Protein AF-A0A2P5K886-F1 (afdb_monomer_lite)

Sequence (137 aa):
MAIVDWRCTPLIAIDDPRLMVAMPPALTAATGMDALTHAVEAYVSTAATPITDACAEKSIALIGEWLPKAVANGESMEARAAMCYAQYLAGMAFNNASLGYVHAMAHQLGGFYNLPHGVCNAILLPHVCEFNLIAAP

Structure (mmCIF, N/CA/C/O backbone):
data_AF-A0A2P5K886-F1
#
_entry.id   AF-A0A2P5K886-F1
#
loop_
_atom_site.group_PDB
_atom_site.id
_atom_site.type_symbol
_atom_site.label_atom_id
_atom_site.label_alt_id
_atom_site.label_comp_id
_atom_site.label_asym_id
_atom_site.label_entity_id
_atom_site.label_seq_id
_atom_site.pdbx_PDB_ins_code
_atom_site.Cartn_x
_atom_site.Cartn_y
_atom_site.Cartn_z
_atom_site.occupancy
_atom_site.B_iso_or_equiv
_atom_site.auth_seq_id
_atom_site.auth_comp_id
_atom_site.auth_asym_id
_atom_site.auth_atom_id
_atom_site.pdbx_PDB_model_num
ATOM 1 N N . MET A 1 1 ? 4.106 -17.178 -8.944 1.00 56.19 1 MET A N 1
ATOM 2 C CA . MET A 1 1 ? 3.970 -16.736 -10.350 1.00 56.19 1 MET A CA 1
ATOM 3 C C . MET A 1 1 ? 2.886 -15.675 -10.388 1.00 56.19 1 MET A C 1
ATOM 5 O O . MET A 1 1 ? 1.828 -15.936 -9.831 1.00 56.19 1 MET A O 1
ATOM 9 N N . ALA A 1 2 ? 3.156 -14.497 -10.953 1.00 83.19 2 ALA A N 1
ATOM 10 C CA . ALA A 1 2 ? 2.155 -13.439 -11.107 1.00 83.19 2 ALA A CA 1
ATOM 11 C C . ALA A 1 2 ? 1.437 -13.584 -12.458 1.00 83.19 2 ALA A C 1
ATOM 13 O O . ALA A 1 2 ? 2.069 -13.947 -13.449 1.00 83.19 2 ALA A O 1
ATOM 14 N N . ILE A 1 3 ? 0.132 -13.311 -12.489 1.00 95.31 3 ILE A N 1
ATOM 15 C CA . ILE A 1 3 ? -0.652 -13.181 -13.724 1.00 95.31 3 ILE A CA 1
ATOM 16 C C . ILE A 1 3 ? -0.835 -11.684 -13.964 1.00 95.31 3 ILE A C 1
ATOM 18 O O . ILE A 1 3 ? -1.369 -10.997 -13.097 1.00 95.31 3 ILE A O 1
ATOM 22 N N . VAL A 1 4 ? -0.377 -11.183 -15.113 1.00 96.38 4 VAL A N 1
ATOM 23 C CA . VAL A 1 4 ? -0.425 -9.755 -15.461 1.00 96.38 4 VAL A CA 1
ATOM 24 C C . VAL A 1 4 ? -1.111 -9.606 -16.814 1.00 96.38 4 VAL A C 1
ATOM 26 O O . VAL A 1 4 ? -0.549 -9.970 -17.845 1.00 96.38 4 VAL A O 1
ATOM 29 N N . ASP A 1 5 ? -2.346 -9.110 -16.796 1.00 97.25 5 ASP A N 1
ATOM 30 C CA . ASP A 1 5 ? -3.174 -8.912 -17.983 1.00 97.25 5 ASP A CA 1
ATOM 31 C C . ASP A 1 5 ? -4.189 -7.791 -17.734 1.00 97.25 5 ASP A C 1
ATOM 33 O O . ASP A 1 5 ? -4.813 -7.747 -16.673 1.00 97.25 5 ASP A O 1
ATOM 37 N N . TRP A 1 6 ? -4.406 -6.915 -18.716 1.00 95.81 6 TRP A N 1
ATOM 38 C CA . TRP A 1 6 ? -5.400 -5.838 -18.621 1.00 95.81 6 TRP A CA 1
ATOM 39 C C . TRP A 1 6 ? -6.827 -6.371 -18.406 1.00 95.81 6 TRP A C 1
ATOM 41 O O . TRP A 1 6 ? -7.677 -5.679 -17.854 1.00 95.81 6 TRP A O 1
ATOM 51 N N . ARG A 1 7 ? -7.091 -7.625 -18.795 1.00 97.19 7 ARG A N 1
ATOM 52 C CA . ARG A 1 7 ? -8.370 -8.316 -18.576 1.00 97.19 7 ARG A CA 1
ATOM 53 C C . ARG A 1 7 ? -8.617 -8.677 -17.111 1.00 97.19 7 ARG A C 1
ATOM 55 O O . ARG A 1 7 ? -9.751 -8.983 -16.759 1.00 97.19 7 ARG A O 1
ATOM 62 N N . CYS A 1 8 ? -7.584 -8.664 -16.268 1.00 97.06 8 CYS A N 1
ATOM 63 C CA . CYS A 1 8 ? -7.721 -8.871 -14.826 1.00 97.06 8 CYS A CA 1
ATOM 64 C C . CYS A 1 8 ? -8.112 -7.587 -14.080 1.00 97.06 8 CYS A C 1
ATOM 66 O O . CYS A 1 8 ? -8.494 -7.667 -12.914 1.00 97.06 8 CYS A O 1
ATOM 68 N N . THR A 1 9 ? -8.039 -6.416 -14.724 1.00 97.69 9 THR A N 1
ATOM 69 C CA . THR A 1 9 ? -8.462 -5.150 -14.120 1.00 97.69 9 THR A CA 1
ATOM 70 C C . THR A 1 9 ? -9.986 -5.129 -13.945 1.00 97.69 9 THR A C 1
ATOM 72 O O . THR A 1 9 ? -10.712 -5.305 -14.928 1.00 97.69 9 THR A O 1
ATOM 75 N N . PRO A 1 10 ? -10.507 -4.900 -12.724 1.00 97.44 10 PRO A N 1
ATOM 76 C CA . PRO A 1 10 ? -11.943 -4.761 -12.507 1.00 97.44 10 PRO A CA 1
ATOM 77 C C . PRO A 1 10 ? -12.530 -3.598 -13.316 1.00 97.44 10 PRO A C 1
ATOM 79 O O . PRO A 1 10 ? -11.929 -2.530 -13.400 1.00 97.44 10 PRO A O 1
ATOM 82 N N . LEU A 1 11 ? -13.739 -3.774 -13.860 1.00 98.12 11 LEU A N 1
ATOM 83 C CA . LEU A 1 11 ? -14.448 -2.698 -14.570 1.00 98.12 11 LEU A CA 1
ATOM 84 C C . LEU A 1 11 ? -14.845 -1.543 -13.640 1.00 98.12 11 LEU A C 1
ATOM 86 O O . LEU A 1 11 ? -14.954 -0.402 -14.079 1.00 98.12 11 LEU A O 1
ATOM 90 N N . ILE A 1 12 ? -15.115 -1.857 -12.371 1.00 98.12 12 ILE A N 1
ATOM 91 C CA . ILE A 1 12 ? -15.553 -0.911 -11.346 1.00 98.12 12 ILE A CA 1
ATOM 92 C C . ILE A 1 12 ? -14.876 -1.300 -10.030 1.00 98.12 12 ILE A C 1
ATOM 94 O O . ILE A 1 12 ? -14.933 -2.464 -9.631 1.00 98.12 12 ILE A O 1
ATOM 98 N N . ALA A 1 13 ? -14.284 -0.319 -9.349 1.00 97.19 13 ALA A N 1
ATOM 99 C CA . ALA A 1 13 ? -13.832 -0.424 -7.965 1.00 97.19 13 ALA A CA 1
ATOM 100 C C . ALA A 1 13 ? -14.709 0.481 -7.085 1.00 97.19 13 ALA A C 1
ATOM 102 O O . ALA A 1 13 ? -14.932 1.643 -7.422 1.00 97.19 13 ALA A O 1
ATOM 103 N N . ILE A 1 14 ? -15.238 -0.061 -5.985 1.00 98.25 14 ILE A N 1
ATOM 104 C CA . ILE A 1 14 ? -16.039 0.682 -5.004 1.00 98.25 14 ILE A CA 1
ATOM 105 C C . ILE A 1 14 ? -15.311 0.607 -3.672 1.00 98.25 14 ILE A C 1
ATOM 107 O O . ILE A 1 14 ? -15.252 -0.454 -3.053 1.00 98.25 14 ILE A O 1
ATOM 111 N N . ASP A 1 15 ? -14.789 1.746 -3.241 1.00 97.75 15 ASP A N 1
ATOM 112 C CA . ASP A 1 15 ? -14.032 1.890 -2.005 1.00 97.75 15 ASP A CA 1
ATOM 113 C C . ASP A 1 15 ? -14.883 2.662 -0.984 1.00 97.75 15 ASP A C 1
ATOM 115 O O . ASP A 1 15 ? -14.936 3.892 -0.975 1.00 97.75 15 ASP A O 1
ATOM 119 N N . ASP A 1 16 ? -15.651 1.923 -0.177 1.00 98.44 16 ASP A N 1
ATOM 120 C CA . ASP A 1 16 ? -16.541 2.486 0.843 1.00 98.44 16 ASP A CA 1
ATOM 121 C C . ASP A 1 16 ? -15.939 2.295 2.247 1.00 98.44 16 ASP A C 1
ATOM 123 O O . ASP A 1 16 ? -15.926 1.168 2.760 1.00 98.44 16 ASP A O 1
ATOM 127 N N . PRO A 1 17 ? -15.494 3.369 2.928 1.00 98.12 17 PRO A N 1
ATOM 128 C CA . PRO A 1 17 ? -14.862 3.258 4.241 1.00 98.12 17 PRO A CA 1
ATOM 129 C C . PRO A 1 17 ? -15.794 2.687 5.318 1.00 98.12 17 PRO A C 1
ATOM 131 O O . PRO A 1 17 ? -15.312 2.175 6.329 1.00 98.12 17 PRO A O 1
ATOM 134 N N . ARG A 1 18 ? -17.121 2.708 5.116 1.00 98.12 18 ARG A N 1
ATOM 135 C CA . ARG A 1 18 ? -18.084 2.094 6.049 1.00 98.12 18 ARG A CA 1
ATOM 136 C C . ARG A 1 18 ? -17.913 0.580 6.128 1.00 98.12 18 ARG A C 1
ATOM 138 O O . ARG A 1 18 ? -18.164 -0.006 7.177 1.00 98.12 18 ARG A O 1
ATOM 145 N N . LEU A 1 19 ? -17.439 -0.046 5.051 1.00 98.25 19 LEU A N 1
ATOM 146 C CA . LEU A 1 19 ? -17.156 -1.481 5.008 1.00 98.25 19 LEU A CA 1
ATOM 147 C C . LEU A 1 19 ? -15.854 -1.848 5.741 1.00 98.25 19 LEU A C 1
ATOM 149 O O . LEU A 1 19 ? -15.611 -3.022 6.004 1.00 98.25 19 LEU A O 1
ATOM 153 N N . MET A 1 20 ? -15.037 -0.858 6.114 1.00 98.06 20 MET A N 1
ATOM 154 C CA . MET A 1 20 ? -13.748 -1.057 6.785 1.00 98.06 20 MET A CA 1
ATOM 155 C C . MET A 1 20 ? -13.831 -0.905 8.310 1.00 98.06 20 MET A C 1
ATOM 157 O O . MET A 1 20 ? -12.900 -1.291 9.014 1.00 98.06 20 MET A O 1
ATOM 161 N N . VAL A 1 21 ? -14.931 -0.363 8.848 1.00 97.44 21 VAL A N 1
ATOM 162 C CA . VAL A 1 21 ? -15.074 -0.035 10.283 1.00 97.44 21 VAL A CA 1
ATOM 163 C C . VAL A 1 21 ? -14.856 -1.258 11.179 1.00 97.44 21 VAL A C 1
ATOM 165 O O . VAL A 1 21 ? -14.192 -1.153 12.208 1.00 97.44 21 VAL A O 1
ATOM 168 N N . ALA A 1 22 ? -15.333 -2.429 10.747 1.00 96.31 22 ALA A N 1
ATOM 169 C CA . ALA A 1 22 ? -15.225 -3.683 11.492 1.00 96.31 22 ALA A CA 1
ATOM 170 C C . ALA A 1 22 ? -13.820 -4.318 11.473 1.00 96.31 22 ALA A C 1
ATOM 172 O O . ALA A 1 22 ? -13.605 -5.341 12.124 1.00 96.31 22 ALA A O 1
ATOM 173 N N . MET A 1 23 ? -12.857 -3.755 10.732 1.00 98.12 23 MET A N 1
ATOM 174 C CA . MET A 1 23 ? -11.494 -4.283 10.720 1.00 98.12 23 MET A CA 1
ATOM 175 C C . MET A 1 23 ? -10.858 -4.147 12.109 1.00 98.12 23 MET A C 1
ATOM 177 O O . MET A 1 23 ? -10.753 -3.022 12.615 1.00 98.12 23 MET A O 1
ATOM 181 N N . PRO A 1 24 ? -10.348 -5.242 12.704 1.00 98.50 24 PRO A N 1
ATOM 182 C CA . PRO A 1 24 ? -9.671 -5.165 13.988 1.00 98.50 24 PRO A CA 1
ATOM 183 C C . PRO A 1 24 ? -8.381 -4.331 13.880 1.00 98.50 24 PRO A C 1
ATOM 185 O O . PRO A 1 24 ? -7.800 -4.227 12.790 1.00 98.50 24 PRO A O 1
ATOM 188 N N . PRO A 1 25 ? -7.881 -3.770 14.997 1.00 98.62 25 PRO A N 1
ATOM 189 C CA . PRO A 1 25 ? -6.685 -2.924 14.996 1.00 98.62 25 PRO A CA 1
ATOM 190 C C . PRO A 1 25 ? -5.461 -3.588 14.355 1.00 98.62 25 PRO A C 1
ATOM 192 O O . PRO A 1 25 ? -4.783 -2.970 13.539 1.00 98.62 25 PRO A O 1
ATOM 195 N N . ALA A 1 26 ? -5.218 -4.871 14.650 1.00 98.56 26 ALA A N 1
ATOM 196 C CA . ALA A 1 26 ? -4.087 -5.614 14.091 1.00 98.56 26 ALA A CA 1
ATOM 197 C C . ALA A 1 26 ? -4.171 -5.761 12.561 1.00 98.56 26 ALA A C 1
ATOM 199 O O . ALA A 1 26 ? -3.167 -5.589 11.874 1.00 98.56 26 ALA A O 1
ATOM 200 N N . LEU A 1 27 ? -5.368 -6.025 12.020 1.00 98.75 27 LEU A N 1
ATOM 201 C CA . LEU A 1 27 ? -5.569 -6.096 10.572 1.00 98.75 27 LEU A CA 1
ATOM 202 C C . LEU A 1 27 ? -5.420 -4.712 9.934 1.00 98.75 27 LEU A C 1
ATOM 204 O O . LEU A 1 27 ? -4.765 -4.594 8.910 1.00 98.75 27 LEU A O 1
ATOM 208 N N . THR A 1 28 ? -5.960 -3.672 10.577 1.00 98.81 28 THR A N 1
ATOM 209 C CA . THR A 1 28 ? -5.832 -2.278 10.124 1.00 98.81 28 THR A CA 1
ATOM 210 C C . THR A 1 28 ? -4.370 -1.853 10.028 1.00 98.81 28 THR A C 1
ATOM 212 O O . THR A 1 28 ? -3.972 -1.274 9.022 1.00 98.81 28 THR A O 1
ATOM 215 N N . ALA A 1 29 ? -3.559 -2.191 11.034 1.00 98.88 29 ALA A N 1
ATOM 216 C CA . ALA A 1 29 ? -2.126 -1.931 11.020 1.00 98.88 29 ALA A CA 1
ATOM 217 C C . ALA A 1 29 ? -1.426 -2.702 9.891 1.00 98.88 29 ALA A C 1
ATOM 219 O O . ALA A 1 29 ? -0.687 -2.104 9.117 1.00 98.88 29 ALA A O 1
ATOM 220 N N . ALA A 1 30 ? -1.695 -4.006 9.760 1.00 98.88 30 ALA A N 1
ATOM 221 C CA . ALA A 1 30 ? -1.063 -4.845 8.745 1.00 98.88 30 ALA A CA 1
ATOM 222 C C . ALA A 1 30 ? -1.367 -4.370 7.315 1.00 98.88 30 ALA A C 1
ATOM 224 O O . ALA A 1 30 ? -0.447 -4.207 6.522 1.00 98.88 30 ALA A O 1
ATOM 225 N N . THR A 1 31 ? -2.634 -4.105 6.985 1.00 98.88 31 THR A N 1
ATOM 226 C CA . THR A 1 31 ? -3.023 -3.654 5.638 1.00 98.88 31 THR A CA 1
ATOM 227 C C . THR A 1 31 ? -2.628 -2.203 5.371 1.00 98.88 31 THR A C 1
ATOM 229 O O . THR A 1 31 ? -2.334 -1.841 4.239 1.00 98.88 31 THR A O 1
ATOM 232 N N . GLY A 1 32 ? -2.603 -1.351 6.400 1.00 98.88 32 GLY A N 1
ATOM 233 C CA . GLY A 1 32 ? -2.117 0.021 6.261 1.00 98.88 32 GLY A CA 1
ATOM 234 C C . GLY A 1 32 ? -0.614 0.088 5.995 1.00 98.88 32 GLY A C 1
ATOM 235 O O . GLY A 1 32 ? -0.177 0.880 5.165 1.00 98.88 32 GLY A O 1
ATOM 236 N N . MET A 1 33 ? 0.168 -0.769 6.657 1.00 98.88 33 MET A N 1
ATOM 237 C CA . MET A 1 33 ? 1.601 -0.897 6.386 1.00 98.88 33 MET A CA 1
ATOM 238 C C . MET A 1 33 ? 1.876 -1.509 5.014 1.00 98.88 33 MET A C 1
ATOM 240 O O . MET A 1 33 ? 2.807 -1.075 4.351 1.00 98.88 33 MET A O 1
ATOM 244 N N . ASP A 1 34 ? 1.044 -2.444 4.560 1.00 98.94 34 ASP A N 1
ATOM 245 C CA . ASP A 1 34 ? 1.100 -2.972 3.195 1.00 98.94 34 ASP A CA 1
ATOM 246 C C . ASP A 1 34 ? 0.915 -1.864 2.146 1.00 98.94 34 ASP A C 1
ATOM 248 O O . ASP A 1 34 ? 1.739 -1.677 1.253 1.00 98.94 34 ASP A O 1
ATOM 252 N N . ALA A 1 35 ? -0.112 -1.026 2.326 1.00 98.94 35 ALA A N 1
ATOM 253 C CA . ALA A 1 35 ? -0.335 0.148 1.488 1.00 98.94 35 ALA A CA 1
ATOM 254 C C . ALA A 1 35 ? 0.828 1.157 1.547 1.00 98.94 35 ALA A C 1
ATOM 256 O O . ALA A 1 35 ? 1.147 1.785 0.536 1.00 98.94 35 ALA A O 1
ATOM 257 N N . LEU A 1 36 ? 1.489 1.300 2.702 1.00 98.94 36 LEU A N 1
ATOM 258 C CA . LEU A 1 36 ? 2.685 2.134 2.816 1.00 98.94 36 LEU A CA 1
ATOM 259 C C . LEU A 1 36 ? 3.839 1.541 2.010 1.00 98.94 36 LEU A C 1
ATOM 261 O O . LEU A 1 36 ? 4.493 2.265 1.266 1.00 98.94 36 LEU A O 1
ATOM 265 N N . THR A 1 37 ? 4.066 0.232 2.129 1.00 98.88 37 THR A N 1
ATOM 266 C CA . THR A 1 37 ? 5.075 -0.487 1.350 1.00 98.88 37 THR A CA 1
ATOM 267 C C . THR A 1 37 ? 4.817 -0.333 -0.144 1.00 98.88 37 THR A C 1
ATOM 269 O O . THR A 1 37 ? 5.753 -0.012 -0.868 1.00 98.88 37 THR A O 1
ATOM 272 N N . HIS A 1 38 ? 3.569 -0.482 -0.606 1.00 98.88 38 HIS A N 1
ATOM 273 C CA . HIS A 1 38 ? 3.208 -0.233 -2.003 1.00 98.88 38 HIS A CA 1
ATOM 274 C C . HIS A 1 38 ? 3.655 1.156 -2.468 1.00 98.88 38 HIS A C 1
ATOM 276 O O . HIS A 1 38 ? 4.294 1.282 -3.509 1.00 98.88 38 HIS A O 1
ATOM 282 N N . ALA A 1 39 ? 3.332 2.198 -1.697 1.00 98.88 39 ALA A N 1
ATOM 283 C CA . ALA A 1 39 ? 3.662 3.568 -2.063 1.00 98.88 39 ALA A CA 1
ATOM 284 C C . ALA A 1 39 ? 5.179 3.819 -2.054 1.00 98.88 39 ALA A C 1
ATOM 286 O O . ALA A 1 39 ? 5.706 4.395 -3.000 1.00 98.88 39 ALA A O 1
ATOM 287 N N . VAL A 1 40 ? 5.889 3.343 -1.027 1.00 98.81 40 VAL A N 1
ATOM 288 C CA . VAL A 1 40 ? 7.349 3.491 -0.923 1.00 98.81 40 VAL A CA 1
ATOM 289 C C . VAL A 1 40 ? 8.057 2.770 -2.066 1.00 98.81 40 VAL A C 1
ATOM 291 O O . VAL A 1 40 ? 8.898 3.369 -2.727 1.00 98.81 40 VAL A O 1
ATOM 294 N N . GLU A 1 41 ? 7.712 1.511 -2.335 1.00 98.75 41 GLU A N 1
ATOM 295 C CA . GLU A 1 41 ? 8.360 0.745 -3.402 1.00 98.75 41 GLU A CA 1
ATOM 296 C C . GLU A 1 41 ? 8.033 1.278 -4.795 1.00 98.75 41 GLU A C 1
ATOM 298 O O . GLU A 1 41 ? 8.912 1.288 -5.652 1.00 98.75 41 GLU A O 1
ATOM 303 N N . ALA A 1 42 ? 6.808 1.764 -5.013 1.00 98.75 42 ALA A N 1
ATOM 304 C CA . ALA A 1 42 ? 6.447 2.428 -6.259 1.00 98.75 42 ALA A CA 1
ATOM 305 C C . ALA A 1 42 ? 7.268 3.709 -6.479 1.00 98.75 42 ALA A C 1
ATOM 307 O O . ALA A 1 42 ? 7.721 3.945 -7.596 1.00 98.75 42 ALA A O 1
ATOM 308 N N . TYR A 1 43 ? 7.489 4.499 -5.423 1.00 98.56 43 TYR A N 1
ATOM 309 C CA . TYR A 1 43 ? 8.249 5.752 -5.485 1.00 98.56 43 TYR A CA 1
ATOM 310 C C . TYR A 1 43 ? 9.736 5.536 -5.802 1.00 98.56 43 TYR A C 1
ATOM 312 O O . TYR A 1 43 ? 10.330 6.304 -6.550 1.00 98.56 43 TYR A O 1
ATOM 320 N N . VAL A 1 44 ? 10.347 4.470 -5.272 1.00 98.00 44 VAL A N 1
ATOM 321 C CA . VAL A 1 44 ? 11.764 4.143 -5.544 1.00 98.00 44 VAL A CA 1
ATOM 322 C C . VAL A 1 44 ? 11.953 3.164 -6.708 1.00 98.00 44 VAL A C 1
ATOM 324 O O . VAL A 1 44 ? 13.053 2.654 -6.927 1.00 98.00 44 VAL A O 1
ATOM 327 N N . SER A 1 45 ? 10.889 2.864 -7.454 1.00 98.12 45 SER A N 1
ATOM 328 C CA . SER A 1 45 ? 10.950 1.937 -8.580 1.00 98.12 45 SER A CA 1
ATOM 329 C C . SER A 1 45 ? 11.723 2.524 -9.762 1.00 98.12 45 SER A C 1
ATOM 331 O O . SER A 1 45 ? 11.604 3.699 -10.099 1.00 98.12 45 SER A O 1
ATOM 333 N N . THR A 1 46 ? 12.437 1.672 -10.500 1.00 97.56 46 THR A N 1
ATOM 334 C CA . THR A 1 46 ? 13.059 2.054 -11.780 1.00 97.56 46 THR A CA 1
ATOM 335 C C . THR A 1 46 ? 12.042 2.301 -12.900 1.00 97.56 46 THR A C 1
ATOM 337 O O . THR A 1 46 ? 12.415 2.798 -13.962 1.00 97.56 46 THR A O 1
ATOM 340 N N . ALA A 1 47 ? 10.768 1.963 -12.675 1.00 98.19 47 ALA A N 1
ATOM 341 C CA . ALA A 1 47 ? 9.643 2.241 -13.567 1.00 98.19 47 ALA A CA 1
ATOM 342 C C . ALA A 1 47 ? 8.742 3.386 -13.063 1.00 98.19 47 ALA A C 1
ATOM 344 O O . ALA A 1 47 ? 7.635 3.565 -13.574 1.00 98.19 47 ALA A O 1
ATOM 345 N N . ALA A 1 48 ? 9.193 4.148 -12.062 1.00 98.44 48 ALA A N 1
ATOM 346 C CA . ALA A 1 48 ? 8.484 5.314 -11.558 1.00 98.44 48 ALA A CA 1
ATOM 347 C C . ALA A 1 48 ? 8.283 6.390 -12.643 1.00 98.44 48 ALA A C 1
ATOM 349 O O . ALA A 1 48 ? 9.074 6.557 -13.575 1.00 98.44 48 ALA A O 1
ATOM 350 N N . THR A 1 49 ? 7.187 7.129 -12.516 1.00 98.69 49 THR A N 1
ATOM 351 C CA . THR A 1 49 ? 6.794 8.245 -13.378 1.00 98.69 49 THR A CA 1
ATOM 352 C C . THR A 1 49 ? 6.250 9.384 -12.514 1.00 98.69 49 THR A C 1
ATOM 354 O O . THR A 1 49 ? 5.722 9.119 -11.435 1.00 98.69 49 THR A O 1
ATOM 357 N N . PRO A 1 50 ? 6.200 10.634 -13.010 1.00 98.75 50 PRO A N 1
ATOM 358 C CA . PRO A 1 50 ? 5.641 11.744 -12.232 1.00 98.75 50 PRO A CA 1
ATOM 359 C C . PRO A 1 50 ? 4.197 11.524 -11.741 1.00 98.75 50 PRO A C 1
ATOM 361 O O . PRO A 1 50 ? 3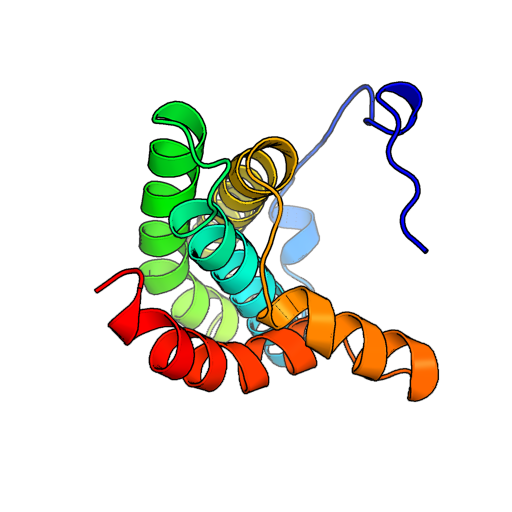.794 12.084 -10.726 1.00 98.75 50 PRO A O 1
ATOM 364 N N . ILE A 1 51 ? 3.399 10.714 -12.451 1.00 98.75 51 ILE A N 1
ATOM 365 C CA . ILE A 1 51 ? 2.024 10.385 -12.041 1.00 98.75 51 ILE A CA 1
ATOM 366 C C . ILE A 1 51 ? 2.032 9.397 -10.871 1.00 98.75 51 ILE A C 1
ATOM 368 O O . ILE A 1 51 ? 1.292 9.583 -9.903 1.00 98.75 51 ILE A O 1
ATOM 372 N N . THR A 1 52 ? 2.848 8.344 -10.957 1.00 98.81 52 THR A N 1
ATOM 373 C CA . THR A 1 52 ? 2.957 7.353 -9.879 1.00 98.81 52 THR A CA 1
ATOM 374 C C . THR A 1 52 ? 3.595 7.965 -8.642 1.00 98.81 52 THR A C 1
ATOM 376 O O . THR A 1 52 ? 3.132 7.667 -7.547 1.00 98.81 52 THR A O 1
ATOM 379 N N . ASP A 1 53 ? 4.553 8.879 -8.810 1.00 98.75 53 ASP A N 1
ATOM 380 C CA . ASP A 1 53 ? 5.210 9.591 -7.710 1.00 98.75 53 ASP A CA 1
ATOM 381 C C . ASP A 1 53 ? 4.214 10.475 -6.966 1.00 98.75 53 ASP A C 1
ATOM 383 O O . ASP A 1 53 ? 4.077 10.357 -5.754 1.00 98.75 53 ASP A O 1
ATOM 387 N N . ALA A 1 54 ? 3.410 11.264 -7.687 1.00 98.81 54 ALA A N 1
ATOM 388 C CA . ALA A 1 54 ? 2.362 12.076 -7.071 1.00 98.81 54 ALA A CA 1
ATOM 389 C C . ALA A 1 54 ? 1.348 11.227 -6.278 1.00 98.81 54 ALA A C 1
ATOM 391 O O . ALA A 1 54 ? 0.904 11.622 -5.195 1.0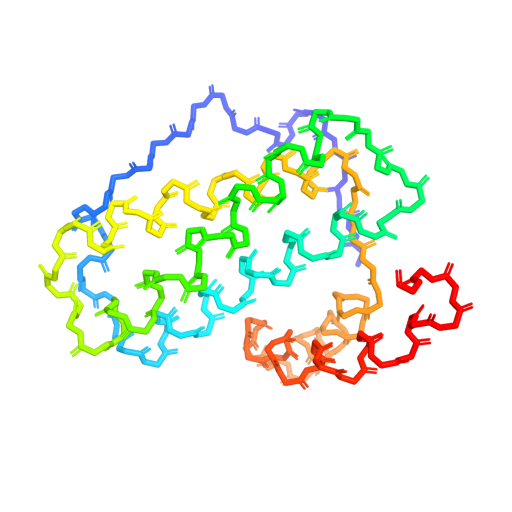0 98.81 54 ALA A O 1
ATOM 392 N N . CYS A 1 55 ? 0.985 10.046 -6.795 1.00 98.88 55 CYS A N 1
ATOM 393 C CA . CYS A 1 55 ? 0.113 9.112 -6.082 1.00 98.88 55 CYS A CA 1
ATOM 394 C C . CYS A 1 55 ? 0.807 8.525 -4.842 1.00 98.88 55 CYS A C 1
ATOM 396 O O . CYS A 1 55 ? 0.209 8.482 -3.764 1.00 98.88 55 CYS A O 1
ATOM 398 N N . ALA A 1 56 ? 2.063 8.100 -4.984 1.00 98.88 56 ALA A N 1
ATOM 399 C CA . ALA A 1 56 ? 2.858 7.505 -3.921 1.00 98.88 56 ALA A CA 1
ATOM 400 C C . ALA A 1 56 ? 3.125 8.498 -2.783 1.00 98.88 56 ALA A C 1
ATOM 402 O O . ALA A 1 56 ? 2.801 8.201 -1.637 1.00 98.88 56 ALA A O 1
ATOM 403 N N . GLU A 1 57 ? 3.614 9.701 -3.081 1.00 98.81 57 GLU A N 1
ATOM 404 C CA . GLU A 1 57 ? 3.865 10.758 -2.096 1.00 98.81 57 GLU A CA 1
ATOM 405 C C . GLU A 1 57 ? 2.597 11.109 -1.316 1.00 98.81 57 GLU A C 1
ATOM 407 O O . GLU A 1 57 ? 2.606 11.177 -0.081 1.00 98.81 57 GLU A O 1
ATOM 412 N N . LYS A 1 58 ? 1.471 11.288 -2.024 1.00 98.88 58 LYS A N 1
ATOM 413 C CA . LYS A 1 58 ? 0.202 11.599 -1.366 1.00 98.88 58 LYS A CA 1
ATOM 414 C C . LYS A 1 58 ? -0.276 10.442 -0.492 1.00 98.88 58 LYS A C 1
ATOM 416 O O . LYS A 1 58 ? -0.795 10.694 0.598 1.00 98.88 58 LYS A O 1
ATOM 421 N N . SER A 1 59 ? -0.092 9.203 -0.942 1.00 98.94 59 SER A N 1
ATOM 422 C CA . SER A 1 59 ? -0.385 8.012 -0.148 1.00 98.94 59 SER A CA 1
ATOM 423 C C . SER A 1 59 ? 0.473 7.954 1.119 1.00 98.94 59 SER A C 1
ATOM 425 O O . SER A 1 59 ? -0.081 7.862 2.212 1.00 98.94 59 SER A O 1
ATOM 427 N N . ILE A 1 60 ? 1.797 8.113 1.007 1.00 98.94 60 ILE A N 1
ATOM 428 C CA . ILE A 1 60 ? 2.736 8.114 2.142 1.00 98.94 60 ILE A CA 1
ATOM 429 C C . ILE A 1 60 ? 2.322 9.161 3.181 1.00 98.94 60 ILE A C 1
ATOM 431 O O . ILE A 1 60 ? 2.232 8.848 4.369 1.00 98.94 60 ILE A O 1
ATOM 435 N N . ALA A 1 61 ? 2.007 10.382 2.737 1.00 98.88 61 ALA A N 1
ATOM 436 C CA . ALA A 1 61 ? 1.566 11.456 3.622 1.00 98.88 61 ALA A CA 1
ATOM 437 C C . ALA A 1 61 ? 0.267 11.105 4.368 1.00 98.88 61 ALA A C 1
ATOM 439 O O . ALA A 1 61 ? 0.181 11.280 5.584 1.00 98.88 61 ALA A O 1
ATOM 440 N N . LEU A 1 62 ? -0.741 10.583 3.658 1.00 98.94 62 LEU A N 1
ATOM 441 C CA . LEU A 1 62 ? -2.008 10.186 4.273 1.00 98.94 62 LEU A CA 1
ATOM 442 C C . LEU A 1 62 ? -1.829 9.006 5.235 1.00 98.94 62 LEU A C 1
ATOM 444 O O . LEU A 1 62 ? -2.373 9.037 6.334 1.00 98.94 62 LEU A O 1
ATOM 448 N N . ILE A 1 63 ? -1.060 7.982 4.864 1.00 98.94 63 ILE A N 1
ATOM 449 C CA . ILE A 1 63 ? -0.845 6.810 5.720 1.00 98.94 63 ILE A CA 1
ATOM 450 C C . ILE A 1 63 ? -0.095 7.207 6.991 1.00 98.94 63 ILE A C 1
ATOM 452 O O . ILE A 1 63 ? -0.523 6.836 8.084 1.00 98.94 63 ILE A O 1
ATOM 456 N N . GLY A 1 64 ? 0.972 8.002 6.866 1.00 98.75 64 GLY A N 1
ATOM 457 C CA . GLY A 1 64 ? 1.747 8.480 8.012 1.00 98.75 64 GLY A CA 1
ATOM 458 C C . GLY A 1 64 ? 0.904 9.272 9.014 1.00 98.75 64 GLY A C 1
ATOM 459 O O . GLY A 1 64 ? 1.107 9.156 10.222 1.00 98.75 64 GLY A O 1
ATOM 460 N N . GLU A 1 65 ? -0.084 10.028 8.534 1.00 98.81 65 GLU A N 1
ATOM 461 C CA . GLU A 1 65 ? -0.993 10.779 9.396 1.00 98.81 65 GLU A CA 1
ATOM 462 C C . GLU A 1 65 ? -2.138 9.922 9.971 1.00 98.81 65 GLU A C 1
ATOM 464 O O . GLU A 1 65 ? -2.475 10.033 11.156 1.00 98.81 65 GLU A O 1
ATOM 469 N N . TRP A 1 66 ? -2.789 9.111 9.137 1.00 98.88 66 TRP A N 1
ATOM 470 C CA . TRP A 1 66 ? -4.106 8.548 9.444 1.00 98.88 66 TRP A CA 1
ATOM 471 C C . TRP A 1 66 ? -4.076 7.099 9.908 1.00 98.88 66 TRP A C 1
ATOM 473 O O . TRP A 1 66 ? -4.985 6.696 10.638 1.00 98.88 66 TRP A O 1
ATOM 483 N N . LEU A 1 67 ? -3.037 6.325 9.582 1.00 98.88 67 LEU A N 1
ATOM 484 C CA . LEU A 1 67 ? -2.956 4.929 10.007 1.00 98.88 67 LEU A CA 1
ATOM 485 C C . LEU A 1 67 ? -2.921 4.779 11.536 1.00 98.88 67 LEU A C 1
ATOM 487 O O . LEU A 1 67 ? -3.741 4.017 12.054 1.00 98.88 67 LEU A O 1
ATOM 491 N N . PRO A 1 68 ? -2.085 5.517 12.299 1.00 98.81 68 PRO A N 1
ATOM 492 C CA . PRO A 1 68 ? -2.091 5.402 13.758 1.00 98.81 68 PRO A CA 1
ATOM 493 C C . PRO A 1 68 ? -3.460 5.740 14.364 1.00 98.81 68 PRO A C 1
ATOM 495 O O . PRO A 1 68 ? -3.913 5.067 15.289 1.00 98.81 68 PRO A O 1
ATOM 498 N N . LYS A 1 69 ? -4.156 6.738 13.798 1.00 98.75 69 LYS A N 1
ATOM 499 C CA . LYS A 1 69 ? -5.503 7.147 14.226 1.00 98.75 69 LYS A CA 1
ATOM 500 C C . LYS A 1 69 ? -6.539 6.051 13.937 1.00 98.75 69 LYS A C 1
ATOM 502 O O . LYS A 1 69 ? -7.347 5.746 14.808 1.00 98.75 69 LYS A O 1
ATOM 507 N N . ALA A 1 70 ? -6.490 5.433 12.754 1.00 98.75 70 ALA A N 1
ATOM 508 C CA . ALA A 1 70 ? -7.393 4.348 12.360 1.00 98.75 70 ALA A CA 1
ATOM 509 C C . ALA A 1 70 ? -7.166 3.061 13.173 1.00 98.75 70 ALA A C 1
ATOM 511 O O . ALA A 1 70 ? -8.117 2.338 13.460 1.00 98.75 70 ALA A O 1
ATOM 512 N N . VAL A 1 71 ? -5.919 2.775 13.561 1.00 98.81 71 VAL A N 1
ATOM 513 C CA . VAL A 1 71 ? -5.584 1.643 14.442 1.00 98.81 71 VAL A CA 1
ATOM 514 C C . VAL A 1 71 ? -6.065 1.902 15.869 1.00 98.81 71 VAL A C 1
ATOM 516 O O . VAL A 1 71 ? -6.639 1.007 16.486 1.00 98.81 71 VAL A O 1
ATOM 519 N N . ALA A 1 72 ? -5.854 3.116 16.390 1.00 98.69 72 ALA A N 1
ATOM 520 C CA . ALA A 1 72 ? -6.266 3.489 17.742 1.00 98.69 72 ALA A CA 1
ATOM 521 C C . ALA A 1 72 ? -7.793 3.577 17.892 1.00 98.69 72 ALA A C 1
ATOM 523 O O . ALA A 1 72 ? -8.329 3.213 18.937 1.00 98.69 72 ALA A O 1
ATOM 524 N N . ASN A 1 73 ? -8.491 4.045 16.854 1.00 98.38 73 ASN A N 1
ATOM 525 C CA . ASN A 1 73 ? -9.945 4.123 16.813 1.00 98.38 73 ASN A CA 1
ATOM 526 C C . ASN A 1 73 ? -10.482 3.701 15.435 1.00 98.38 73 ASN A C 1
ATOM 528 O O . ASN A 1 73 ? -10.615 4.518 14.520 1.00 98.38 73 ASN A O 1
ATOM 532 N N . GLY A 1 74 ? -10.856 2.424 15.323 1.00 97.81 74 GLY A N 1
ATOM 533 C CA . GLY A 1 74 ? -11.403 1.841 14.096 1.00 97.81 74 GLY A CA 1
ATOM 534 C C . GLY A 1 74 ? -12.774 2.384 13.673 1.00 97.81 74 GLY A C 1
ATOM 535 O O . GLY A 1 74 ? -13.162 2.180 12.521 1.00 97.81 74 GLY A O 1
ATOM 536 N N . GLU A 1 75 ? -13.484 3.090 14.557 1.00 98.12 75 GLU A N 1
ATOM 537 C CA . GLU A 1 75 ? -14.781 3.727 14.280 1.00 98.12 75 GLU A CA 1
ATOM 538 C C . GLU A 1 75 ? -14.643 5.157 13.740 1.00 98.12 75 GLU A C 1
ATOM 540 O O . GLU A 1 75 ? -15.627 5.761 13.310 1.00 98.12 75 GLU A O 1
ATOM 545 N N . SER A 1 76 ? -13.426 5.714 13.721 1.00 98.44 76 SER A N 1
ATOM 546 C CA . SER A 1 76 ? -13.177 7.035 13.145 1.00 98.44 76 SER A CA 1
ATOM 547 C C . SER A 1 76 ? -13.387 7.011 11.631 1.00 98.44 76 SER A C 1
ATOM 549 O O . SER A 1 76 ? -12.507 6.611 10.866 1.00 98.44 76 SER A O 1
ATOM 551 N N . MET A 1 77 ? -14.556 7.473 11.185 1.00 98.56 77 MET A N 1
ATOM 552 C CA . MET A 1 77 ? -14.892 7.533 9.760 1.00 98.56 77 MET A CA 1
ATOM 553 C C . MET A 1 77 ? -13.961 8.444 8.963 1.00 98.56 77 MET A C 1
ATOM 555 O O . MET A 1 77 ? -13.693 8.157 7.801 1.00 98.56 77 MET A O 1
ATOM 559 N N . GLU A 1 78 ? -13.431 9.500 9.579 1.00 98.69 78 GLU A N 1
ATOM 560 C CA . GLU A 1 78 ? -12.431 10.367 8.953 1.00 98.69 78 GLU A CA 1
ATOM 561 C C . GLU A 1 78 ? -11.132 9.597 8.681 1.00 98.69 78 GLU A C 1
ATOM 563 O O . GLU A 1 78 ? -10.642 9.586 7.553 1.00 98.69 78 GLU A O 1
ATOM 568 N N . ALA A 1 79 ? -10.624 8.862 9.678 1.00 98.75 79 ALA A N 1
ATOM 569 C CA . ALA A 1 79 ? -9.411 8.065 9.518 1.00 98.75 79 ALA A CA 1
ATOM 570 C C . ALA A 1 79 ? -9.610 6.891 8.547 1.00 98.75 79 ALA A C 1
ATOM 572 O O . ALA A 1 79 ? -8.732 6.614 7.731 1.00 98.75 79 ALA A O 1
ATOM 573 N N . ARG A 1 80 ? -10.776 6.229 8.579 1.00 98.75 80 ARG A N 1
ATOM 574 C CA . ARG A 1 80 ? -11.131 5.177 7.614 1.00 98.75 80 ARG A CA 1
ATOM 575 C C . ARG A 1 80 ? -11.214 5.723 6.192 1.00 98.75 80 ARG A C 1
ATOM 577 O O . ARG A 1 80 ? -10.652 5.111 5.291 1.00 98.75 80 ARG A O 1
ATOM 584 N N . ALA A 1 81 ? -11.854 6.875 5.989 1.00 98.75 81 ALA A N 1
ATOM 585 C CA . ALA A 1 81 ? -11.931 7.517 4.678 1.00 98.75 81 ALA A CA 1
ATOM 586 C C . ALA A 1 81 ? -10.542 7.917 4.167 1.00 98.75 81 ALA A C 1
ATOM 588 O O . ALA A 1 81 ? -10.208 7.630 3.020 1.00 98.75 81 ALA A O 1
ATOM 589 N N . ALA A 1 82 ? -9.705 8.510 5.020 1.00 98.81 82 ALA A N 1
ATOM 590 C CA . ALA A 1 82 ? -8.345 8.880 4.648 1.00 98.81 82 ALA A CA 1
ATOM 591 C C . ALA A 1 82 ? -7.493 7.658 4.266 1.00 98.81 82 ALA A C 1
ATOM 593 O O . ALA A 1 82 ? -6.839 7.680 3.226 1.00 98.81 82 ALA A O 1
ATOM 594 N N . MET A 1 83 ? -7.552 6.570 5.044 1.00 98.88 83 MET A N 1
ATOM 595 C CA . MET A 1 83 ? -6.855 5.320 4.715 1.00 98.88 83 MET A CA 1
ATOM 596 C C . MET A 1 83 ? -7.400 4.647 3.452 1.00 98.88 83 MET A C 1
ATOM 598 O O . MET A 1 83 ? -6.620 4.081 2.693 1.00 98.88 83 MET A O 1
ATOM 602 N N . CYS A 1 84 ? -8.707 4.743 3.199 1.00 98.56 84 CYS A N 1
ATOM 603 C CA . CYS A 1 84 ? -9.350 4.248 1.983 1.00 98.56 84 CYS A CA 1
ATOM 604 C C . CYS A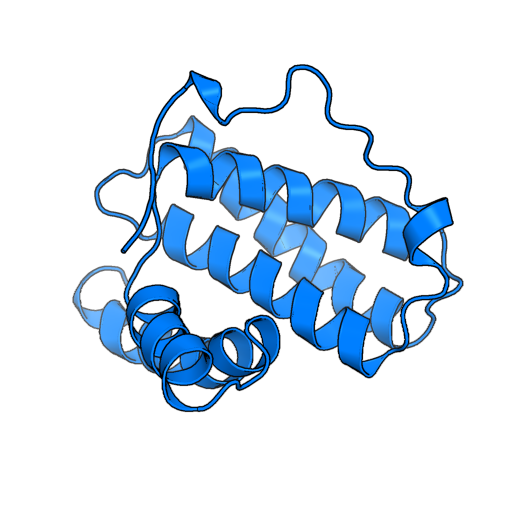 1 84 ? -8.832 4.984 0.734 1.00 98.56 84 CYS A C 1
ATOM 606 O O . CYS A 1 84 ? -8.422 4.336 -0.226 1.00 98.56 84 CYS A O 1
ATOM 608 N N . TYR A 1 85 ? -8.722 6.317 0.773 1.00 98.88 85 TYR A N 1
ATOM 609 C CA . TYR A 1 85 ? -8.069 7.072 -0.304 1.00 98.88 85 TYR A CA 1
ATOM 610 C C . TYR A 1 85 ? -6.578 6.750 -0.427 1.00 98.88 85 TYR A C 1
ATOM 612 O O . TYR A 1 85 ? -6.063 6.631 -1.537 1.00 98.88 85 TYR A O 1
ATOM 620 N N . ALA A 1 86 ? -5.877 6.608 0.699 1.00 98.88 86 ALA A N 1
ATOM 621 C CA . ALA A 1 86 ? -4.442 6.375 0.691 1.00 98.88 86 ALA A CA 1
ATOM 622 C C . ALA A 1 86 ? -4.074 5.023 0.066 1.00 98.88 86 ALA A C 1
ATOM 624 O O . ALA A 1 86 ? -3.231 4.975 -0.827 1.00 98.88 86 ALA A O 1
ATOM 625 N N . GLN A 1 87 ? -4.753 3.937 0.454 1.00 98.81 87 GLN A N 1
ATOM 626 C CA . GLN A 1 87 ? -4.504 2.623 -0.148 1.00 98.81 87 GLN A CA 1
ATOM 627 C C . GLN A 1 87 ? -4.841 2.601 -1.644 1.00 98.81 87 GLN A C 1
ATOM 629 O O . GLN A 1 87 ? -4.114 1.980 -2.416 1.00 98.81 87 GLN A O 1
ATOM 634 N N . TYR A 1 88 ? -5.862 3.352 -2.073 1.00 98.81 88 TYR A N 1
ATOM 635 C CA . TYR A 1 88 ? -6.224 3.438 -3.485 1.00 98.81 88 TYR A CA 1
ATOM 636 C C . TYR A 1 88 ? -5.144 4.168 -4.293 1.00 98.81 88 TYR A C 1
ATOM 638 O O . TYR A 1 88 ? -4.736 3.701 -5.354 1.00 98.81 88 TYR A O 1
ATOM 646 N N . LEU A 1 89 ? -4.617 5.280 -3.765 1.00 98.94 89 LEU A N 1
ATOM 647 C CA . LEU A 1 89 ? -3.492 6.006 -4.364 1.00 98.94 89 LEU A CA 1
ATOM 648 C C . LEU A 1 89 ? -2.219 5.153 -4.410 1.00 98.94 89 LEU A C 1
ATOM 650 O O . LEU A 1 89 ? -1.537 5.138 -5.433 1.00 98.94 89 LEU A O 1
ATOM 654 N N . ALA A 1 90 ? -1.922 4.399 -3.347 1.00 98.88 90 ALA A N 1
ATOM 655 C CA . ALA A 1 90 ? -0.834 3.423 -3.364 1.00 98.88 90 ALA A CA 1
ATOM 656 C C . ALA A 1 90 ? -1.039 2.390 -4.483 1.00 98.88 90 ALA A C 1
ATOM 658 O O . ALA A 1 90 ? -0.112 2.117 -5.243 1.00 98.88 90 ALA A O 1
ATOM 659 N N . GLY A 1 91 ? -2.270 1.883 -4.624 1.00 98.69 91 GLY A N 1
ATOM 660 C CA . GLY A 1 91 ? -2.707 0.990 -5.697 1.00 98.69 91 GLY A CA 1
ATOM 661 C C . GLY A 1 91 ? -2.458 1.557 -7.089 1.00 98.69 91 GLY A C 1
ATOM 662 O O . GLY A 1 91 ? -1.850 0.900 -7.931 1.00 98.69 91 GLY A O 1
ATOM 663 N N . MET A 1 92 ? -2.863 2.806 -7.320 1.00 98.69 92 MET A N 1
ATOM 664 C CA . MET A 1 92 ? -2.595 3.511 -8.574 1.00 98.69 92 MET A CA 1
ATOM 665 C C . MET A 1 92 ? -1.095 3.646 -8.858 1.00 98.69 92 MET A C 1
ATOM 667 O O . MET A 1 92 ? -0.691 3.530 -10.015 1.00 98.69 92 MET A O 1
ATOM 671 N N . ALA A 1 93 ? -0.274 3.869 -7.829 1.00 98.81 93 ALA A N 1
ATOM 672 C CA . ALA A 1 93 ? 1.171 3.971 -7.976 1.00 98.81 93 ALA A CA 1
ATOM 673 C C . ALA A 1 93 ? 1.792 2.617 -8.355 1.00 98.81 93 ALA A C 1
ATOM 675 O O . ALA A 1 93 ? 2.330 2.475 -9.455 1.00 98.81 93 ALA A O 1
ATOM 676 N N . PHE A 1 94 ? 1.674 1.599 -7.498 1.00 98.56 94 PHE A N 1
ATOM 677 C CA . PHE A 1 94 ? 2.388 0.336 -7.705 1.00 98.56 94 PHE A CA 1
ATOM 678 C C . PHE A 1 94 ? 1.867 -0.464 -8.901 1.00 98.56 94 PHE A C 1
ATOM 680 O O . PHE A 1 94 ? 2.632 -1.170 -9.554 1.00 98.56 94 PHE A O 1
ATOM 687 N N . ASN A 1 95 ? 0.582 -0.334 -9.246 1.00 98.00 95 ASN A N 1
ATOM 688 C CA . ASN A 1 95 ? 0.031 -1.023 -10.411 1.00 98.00 95 ASN A CA 1
ATOM 689 C C . ASN A 1 95 ? 0.657 -0.535 -11.733 1.00 98.00 95 ASN A C 1
ATOM 691 O O . ASN A 1 95 ? 0.598 -1.246 -12.732 1.00 98.00 95 ASN A O 1
ATOM 695 N N . ASN A 1 96 ? 1.264 0.659 -11.746 1.00 98.19 96 ASN A N 1
ATOM 696 C CA . ASN A 1 96 ? 1.904 1.240 -12.929 1.00 98.19 96 ASN A CA 1
ATOM 697 C C . ASN A 1 96 ? 3.433 1.361 -12.802 1.00 98.19 96 ASN A C 1
ATOM 699 O O . ASN A 1 96 ? 4.116 1.346 -13.821 1.00 98.19 96 ASN A O 1
ATOM 703 N N . ALA A 1 97 ? 3.971 1.443 -11.581 1.00 98.31 97 ALA A N 1
ATOM 704 C CA . ALA A 1 97 ? 5.409 1.504 -11.313 1.00 98.31 97 ALA A CA 1
ATOM 705 C C . ALA A 1 97 ? 6.004 0.159 -10.863 1.00 98.31 97 ALA A C 1
ATOM 707 O O . ALA A 1 97 ? 7.211 0.067 -10.666 1.00 98.31 97 ALA A O 1
ATOM 708 N N . SER A 1 98 ? 5.202 -0.901 -10.726 1.00 97.94 98 SER A N 1
ATOM 709 C CA . SER A 1 98 ? 5.609 -2.156 -10.079 1.00 97.94 98 SER A CA 1
ATOM 710 C C . SER A 1 98 ? 5.997 -1.955 -8.600 1.00 97.94 98 SER A C 1
ATOM 712 O O . SER A 1 98 ? 5.687 -0.937 -7.983 1.00 97.94 98 SER A O 1
ATOM 714 N N . LEU A 1 99 ? 6.621 -2.978 -8.019 1.00 98.06 99 LEU A N 1
ATOM 715 C CA . LEU A 1 99 ? 7.082 -3.058 -6.632 1.00 98.06 99 LEU A CA 1
ATOM 716 C C . LEU A 1 99 ? 8.565 -3.455 -6.588 1.00 98.06 99 LEU A C 1
ATOM 718 O O . LEU A 1 99 ? 9.211 -3.600 -7.630 1.00 98.06 99 LEU A O 1
ATOM 722 N N . GLY A 1 100 ? 9.102 -3.651 -5.384 1.00 97.75 100 GLY A N 1
ATOM 723 C CA . GLY A 1 100 ? 10.518 -3.914 -5.150 1.00 97.75 100 GLY A CA 1
ATOM 724 C C . GLY A 1 100 ? 10.795 -5.172 -4.325 1.00 97.75 100 GLY A C 1
ATOM 725 O O . GLY A 1 100 ? 10.100 -6.193 -4.399 1.00 97.75 100 GLY A O 1
ATOM 726 N N . TYR A 1 101 ? 11.891 -5.116 -3.567 1.00 98.31 101 TYR A N 1
ATOM 727 C CA . TYR A 1 101 ? 12.413 -6.247 -2.804 1.00 98.31 101 TYR A CA 1
ATOM 728 C C . TYR A 1 101 ? 11.572 -6.623 -1.585 1.00 98.31 101 TYR A C 1
ATOM 730 O O . TYR A 1 101 ? 11.557 -7.805 -1.236 1.00 98.31 101 TYR A O 1
ATOM 738 N N . VAL A 1 102 ? 10.834 -5.688 -0.980 1.00 98.75 102 VAL A N 1
ATOM 739 C CA . VAL A 1 102 ? 9.929 -5.998 0.134 1.00 98.75 102 VAL A CA 1
ATOM 740 C C . VAL A 1 102 ? 8.906 -7.027 -0.331 1.00 98.75 102 VAL A C 1
ATOM 742 O O . VAL A 1 102 ? 8.851 -8.126 0.224 1.00 98.75 102 VAL A O 1
ATOM 745 N N . HIS A 1 103 ? 8.190 -6.739 -1.422 1.00 98.62 103 HIS A N 1
ATOM 746 C CA . HIS A 1 103 ? 7.204 -7.669 -1.967 1.00 98.62 103 HIS A CA 1
ATOM 747 C C . HIS A 1 103 ? 7.835 -8.941 -2.531 1.00 98.62 103 HIS A C 1
ATOM 749 O O . HIS A 1 103 ? 7.294 -10.033 -2.339 1.00 98.62 103 HIS A O 1
ATOM 755 N N . ALA A 1 104 ? 8.996 -8.845 -3.189 1.00 98.19 104 ALA A N 1
ATOM 756 C CA . ALA A 1 104 ? 9.687 -10.025 -3.712 1.00 98.19 104 ALA A CA 1
ATOM 757 C C . ALA A 1 104 ? 10.003 -11.048 -2.604 1.00 98.19 104 ALA A C 1
ATOM 759 O O . ALA A 1 104 ? 9.790 -12.251 -2.793 1.00 98.19 104 ALA A O 1
ATOM 760 N N . MET A 1 105 ? 10.453 -10.574 -1.438 1.00 98.44 105 MET A N 1
ATOM 761 C CA . MET A 1 105 ? 10.738 -11.398 -0.263 1.00 98.44 105 MET A CA 1
ATOM 762 C C . MET A 1 105 ? 9.457 -11.839 0.457 1.00 98.44 105 MET A C 1
ATOM 764 O O . MET A 1 105 ? 9.304 -13.023 0.771 1.00 98.44 105 MET A O 1
ATOM 768 N N . ALA A 1 106 ? 8.507 -10.926 0.676 1.00 98.44 106 ALA A N 1
ATOM 769 C CA . ALA A 1 106 ? 7.249 -11.224 1.356 1.00 98.44 106 ALA A CA 1
ATOM 770 C C . ALA A 1 106 ? 6.411 -12.274 0.612 1.00 98.44 106 ALA A C 1
ATOM 772 O O . ALA A 1 106 ? 5.787 -13.118 1.254 1.00 98.44 106 ALA A O 1
ATOM 773 N N . HIS A 1 107 ? 6.441 -12.304 -0.725 1.00 97.88 107 HIS A N 1
ATOM 774 C CA . HIS A 1 107 ? 5.799 -13.363 -1.510 1.00 97.88 107 HIS A CA 1
ATOM 775 C C . HIS A 1 107 ? 6.384 -14.752 -1.237 1.00 97.88 107 HIS A C 1
ATOM 777 O O . HIS A 1 107 ? 5.636 -15.729 -1.251 1.00 97.88 107 HIS A O 1
ATOM 783 N N . GLN A 1 108 ? 7.690 -14.867 -0.962 1.00 97.94 108 GLN A N 1
ATOM 784 C CA . GLN A 1 108 ? 8.275 -16.158 -0.581 1.00 97.94 108 GLN A CA 1
ATOM 785 C C . GLN A 1 108 ? 7.765 -16.587 0.794 1.00 97.94 108 GLN A C 1
ATOM 787 O O . GLN A 1 108 ? 7.393 -17.745 0.984 1.00 97.94 108 GLN A O 1
ATOM 792 N N . LEU A 1 109 ? 7.684 -15.639 1.732 1.00 97.88 109 LEU A N 1
ATOM 793 C CA . LEU A 1 109 ? 7.176 -15.897 3.076 1.00 97.88 109 LEU A CA 1
ATOM 794 C C . LEU A 1 109 ? 5.696 -16.307 3.067 1.00 97.88 109 LEU A C 1
ATOM 796 O O . LEU A 1 109 ? 5.329 -17.325 3.653 1.00 97.88 109 LEU A O 1
ATOM 800 N N . GLY A 1 110 ? 4.854 -15.556 2.358 1.00 96.44 110 GLY A N 1
ATOM 801 C CA . GLY A 1 110 ? 3.428 -15.848 2.219 1.00 96.44 110 GLY A CA 1
ATOM 802 C C . GLY A 1 110 ? 3.145 -17.108 1.398 1.00 96.44 110 GLY A C 1
ATOM 803 O O . GLY A 1 110 ? 2.230 -17.854 1.725 1.00 96.44 110 GLY A O 1
ATOM 804 N N . GLY A 1 111 ? 3.947 -17.387 0.366 1.00 96.00 111 GLY A N 1
ATOM 805 C CA . GLY A 1 111 ? 3.760 -18.543 -0.511 1.00 96.00 111 GLY A CA 1
ATOM 806 C C . GLY A 1 111 ? 4.179 -19.872 0.119 1.00 96.00 111 GLY A C 1
ATOM 807 O O . GLY A 1 111 ? 3.412 -20.829 0.085 1.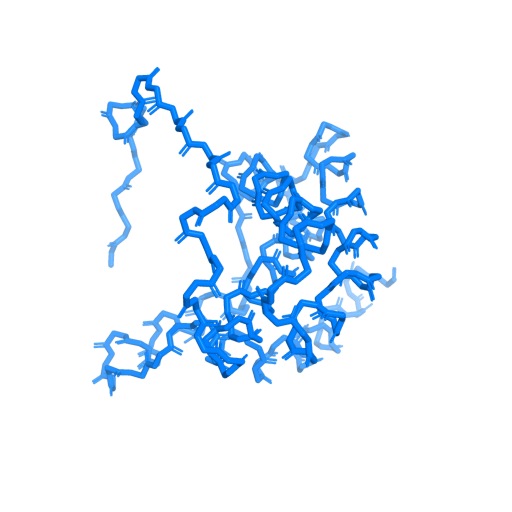00 96.00 111 GLY A O 1
ATOM 808 N N . PHE A 1 112 ? 5.381 -19.943 0.702 1.00 97.62 112 PHE A N 1
ATOM 809 C CA . PHE A 1 112 ? 5.902 -21.192 1.275 1.00 97.62 112 PHE A CA 1
ATOM 810 C C . PHE A 1 112 ? 5.409 -21.460 2.697 1.00 97.62 112 PHE A C 1
ATOM 812 O O . PHE A 1 112 ? 5.199 -22.617 3.057 1.00 97.62 112 PHE A O 1
ATOM 819 N N . TYR A 1 113 ? 5.234 -20.411 3.505 1.00 97.94 113 TYR A N 1
ATOM 820 C CA . TYR A 1 113 ? 4.931 -20.550 4.933 1.00 97.94 113 TYR A CA 1
ATOM 821 C C . TYR A 1 113 ? 3.519 -20.096 5.308 1.00 97.94 113 TYR A C 1
ATOM 823 O O . TYR A 1 113 ? 3.161 -20.167 6.482 1.00 97.94 113 TYR A O 1
ATOM 831 N N . ASN A 1 114 ? 2.710 -19.649 4.340 1.00 97.00 114 ASN A N 1
ATOM 832 C CA . ASN A 1 114 ? 1.344 -19.171 4.571 1.00 97.00 114 ASN A CA 1
ATOM 833 C C . ASN A 1 114 ? 1.270 -18.058 5.640 1.00 97.00 114 ASN A C 1
ATOM 835 O O . ASN A 1 114 ? 0.354 -18.018 6.463 1.00 97.00 114 ASN A O 1
ATOM 839 N N . LEU A 1 115 ? 2.276 -17.175 5.662 1.00 98.19 115 LEU A N 1
ATOM 840 C CA . LEU A 1 115 ? 2.325 -16.038 6.583 1.00 98.19 115 LEU A CA 1
ATOM 841 C C . LEU A 1 115 ? 1.490 -14.847 6.064 1.00 98.19 115 LEU A C 1
ATOM 843 O O . LEU A 1 115 ? 1.367 -14.673 4.849 1.00 98.19 115 LEU A O 1
ATOM 847 N N . PRO A 1 116 ? 0.932 -13.996 6.951 1.00 98.19 116 PRO A N 1
ATOM 848 C CA . PRO A 1 116 ? 0.103 -12.860 6.543 1.00 98.19 116 PRO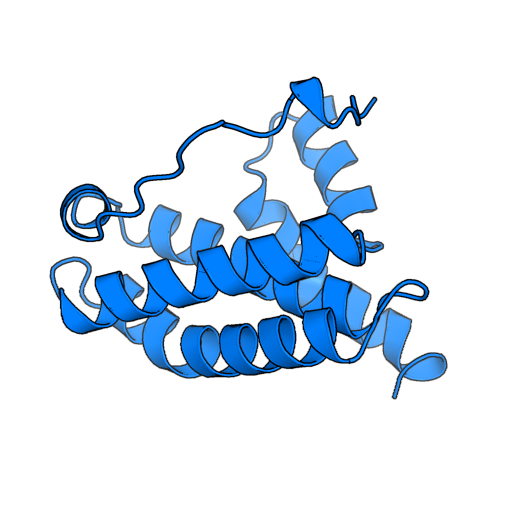 A CA 1
ATOM 849 C C . PRO A 1 116 ? 0.892 -11.802 5.760 1.00 98.19 116 PRO A C 1
ATOM 851 O O . PRO A 1 116 ? 1.843 -11.219 6.281 1.00 98.19 116 PRO A O 1
ATOM 854 N N . HIS A 1 117 ? 0.447 -11.502 4.537 1.00 98.50 117 HIS A N 1
ATOM 855 C CA . HIS A 1 117 ? 1.178 -10.665 3.576 1.00 98.50 117 HIS A CA 1
ATOM 856 C C . HIS A 1 117 ? 1.573 -9.282 4.118 1.00 98.50 117 HIS A C 1
ATOM 858 O O . HIS A 1 117 ? 2.762 -8.985 4.211 1.00 98.50 117 HIS A O 1
ATOM 864 N N . GLY A 1 118 ? 0.601 -8.480 4.571 1.00 98.00 118 GLY A N 1
ATOM 865 C CA . GLY A 1 118 ? 0.876 -7.131 5.078 1.00 98.00 118 GLY A CA 1
ATOM 866 C C . GLY A 1 118 ? 1.796 -7.104 6.303 1.00 98.00 118 GLY A C 1
ATOM 867 O O . GLY A 1 118 ? 2.564 -6.166 6.478 1.00 98.00 118 GLY A O 1
ATOM 868 N N . VAL A 1 119 ? 1.798 -8.164 7.122 1.00 98.62 119 VAL A N 1
ATOM 869 C CA . VAL A 1 119 ? 2.732 -8.289 8.256 1.00 98.62 119 VAL A CA 1
ATOM 870 C C . VAL A 1 119 ? 4.150 -8.579 7.761 1.00 98.62 119 VAL A C 1
ATOM 872 O O . VAL A 1 119 ? 5.101 -7.974 8.253 1.00 98.62 119 VAL A O 1
ATOM 875 N N . CYS A 1 120 ? 4.305 -9.470 6.775 1.00 98.75 120 CYS A N 1
ATOM 876 C CA . CYS A 1 120 ? 5.599 -9.729 6.146 1.00 98.75 120 CYS A CA 1
ATOM 877 C C . CYS A 1 120 ? 6.177 -8.454 5.518 1.00 98.75 120 CYS A C 1
ATOM 879 O O . CYS A 1 120 ? 7.335 -8.134 5.779 1.00 98.75 120 CYS A O 1
ATOM 881 N N . ASN A 1 121 ? 5.367 -7.705 4.762 1.00 98.81 121 ASN A N 1
ATOM 882 C CA . ASN A 1 121 ? 5.783 -6.430 4.178 1.00 98.81 121 ASN A CA 1
ATOM 883 C C . ASN A 1 121 ? 6.165 -5.410 5.259 1.00 98.81 121 ASN A C 1
ATOM 885 O O . ASN A 1 121 ? 7.247 -4.833 5.192 1.00 98.81 121 ASN A O 1
ATOM 889 N N . ALA A 1 122 ? 5.344 -5.252 6.303 1.00 98.62 122 ALA A N 1
ATOM 890 C CA . ALA A 1 122 ? 5.601 -4.307 7.391 1.00 98.62 122 ALA A CA 1
ATOM 891 C C . ALA A 1 122 ? 6.939 -4.552 8.108 1.00 98.62 122 ALA A C 1
ATOM 893 O O . ALA A 1 122 ? 7.663 -3.602 8.400 1.00 98.62 122 ALA A O 1
ATOM 894 N N . ILE A 1 123 ? 7.271 -5.817 8.391 1.00 98.44 123 ILE A N 1
ATOM 895 C CA . ILE A 1 123 ? 8.517 -6.186 9.079 1.00 98.44 123 ILE A CA 1
ATOM 896 C C . ILE A 1 123 ? 9.730 -5.994 8.160 1.00 98.44 123 ILE A C 1
ATOM 898 O O . ILE A 1 123 ? 10.785 -5.565 8.619 1.00 98.44 123 ILE A O 1
ATOM 902 N N . LEU A 1 124 ? 9.595 -6.303 6.869 1.00 98.75 124 LEU A N 1
ATOM 903 C CA . LEU A 1 124 ? 10.695 -6.228 5.904 1.00 98.75 124 LEU A CA 1
ATOM 904 C C . LEU A 1 124 ? 10.980 -4.804 5.410 1.00 98.75 124 LEU A C 1
ATOM 906 O O . LEU A 1 124 ? 12.131 -4.501 5.096 1.00 98.75 124 LEU A O 1
ATOM 910 N N . LEU A 1 125 ? 9.964 -3.938 5.358 1.00 98.69 125 LEU A N 1
ATOM 911 C CA . LEU A 1 125 ? 10.059 -2.575 4.834 1.00 98.69 125 LEU A CA 1
ATOM 912 C C . LEU A 1 125 ? 11.272 -1.783 5.359 1.00 98.69 125 LEU A C 1
ATOM 914 O O . LEU A 1 125 ? 12.061 -1.338 4.526 1.00 98.69 125 LEU A O 1
ATOM 918 N N . PRO A 1 126 ? 11.491 -1.614 6.681 1.00 98.50 126 PRO A N 1
ATOM 919 C CA . PRO A 1 126 ? 12.615 -0.809 7.167 1.00 98.50 126 PRO A CA 1
ATOM 920 C C . PRO A 1 126 ? 13.981 -1.353 6.724 1.00 98.50 126 PRO A C 1
ATOM 922 O O . PRO A 1 126 ? 14.870 -0.571 6.398 1.00 98.50 126 PRO A O 1
ATOM 925 N N . HIS A 1 127 ? 14.138 -2.676 6.646 1.00 98.56 127 HIS A N 1
ATOM 926 C CA . HIS A 1 127 ? 15.394 -3.311 6.242 1.00 98.56 127 HIS A CA 1
ATOM 927 C C . HIS A 1 127 ? 15.691 -3.124 4.752 1.00 98.56 127 HIS A C 1
ATOM 929 O O . HIS A 1 127 ? 16.835 -2.893 4.365 1.00 98.56 127 HIS A O 1
ATOM 935 N N . VAL A 1 128 ? 14.663 -3.211 3.906 1.00 98.44 128 VAL A N 1
ATOM 936 C CA . VAL A 1 128 ? 14.824 -2.994 2.464 1.00 98.44 128 VAL A CA 1
ATOM 937 C C . VAL A 1 128 ? 15.038 -1.514 2.152 1.00 98.44 128 VAL A C 1
ATOM 939 O O . VAL A 1 128 ? 15.845 -1.201 1.280 1.00 98.44 128 VAL A O 1
ATOM 942 N N . CYS A 1 129 ? 14.390 -0.599 2.880 1.00 98.00 129 CYS A N 1
ATOM 943 C CA . CYS A 1 129 ? 14.680 0.830 2.761 1.00 98.00 129 CYS A CA 1
ATOM 944 C C . CYS A 1 129 ? 16.155 1.120 3.062 1.00 98.00 129 CYS A C 1
ATOM 946 O O . CYS A 1 129 ? 16.816 1.759 2.251 1.00 98.00 129 CYS A O 1
ATOM 948 N N . GLU A 1 130 ? 16.690 0.599 4.173 1.00 97.88 130 GLU A N 1
ATOM 949 C CA . GLU A 1 130 ? 18.108 0.756 4.524 1.00 97.88 130 GLU A CA 1
ATOM 950 C C . GLU A 1 130 ? 19.037 0.189 3.440 1.00 97.88 130 GLU A C 1
ATOM 952 O O . GLU A 1 130 ? 20.006 0.839 3.050 1.00 97.88 130 GLU A O 1
ATOM 957 N N . PHE A 1 131 ? 18.705 -0.985 2.896 1.00 97.44 131 PHE A N 1
ATOM 958 C CA . PHE A 1 131 ? 19.442 -1.581 1.782 1.00 97.44 131 PHE A CA 1
ATOM 959 C C . PHE A 1 131 ? 19.432 -0.695 0.521 1.00 97.44 131 PHE A C 1
ATOM 961 O O . PHE A 1 131 ? 20.453 -0.588 -0.158 1.00 97.44 131 PHE A O 1
ATOM 968 N N . ASN A 1 132 ? 18.310 -0.036 0.214 1.00 96.94 132 ASN A N 1
ATOM 969 C CA . ASN A 1 132 ? 18.148 0.777 -0.994 1.00 96.94 132 ASN A CA 1
ATOM 970 C C . ASN A 1 132 ? 18.794 2.171 -0.912 1.00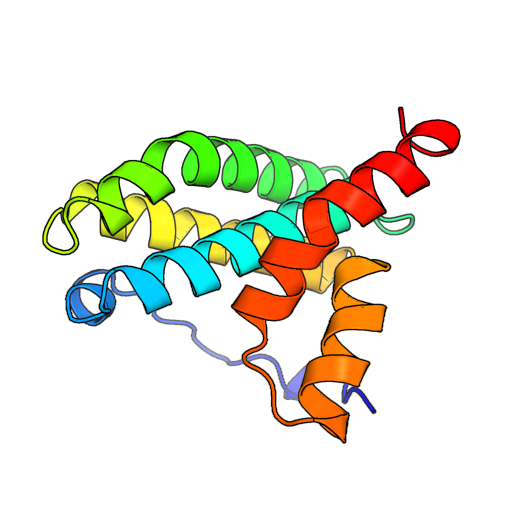 96.94 132 ASN A C 1
ATOM 972 O O . ASN A 1 132 ? 19.051 2.757 -1.965 1.00 96.94 132 ASN A O 1
ATOM 976 N N . LEU A 1 133 ? 19.103 2.692 0.284 1.00 94.31 133 LEU A N 1
ATOM 977 C CA . LEU A 1 133 ? 19.643 4.053 0.472 1.00 94.31 133 LEU A CA 1
ATOM 978 C C . LEU A 1 133 ? 20.889 4.352 -0.375 1.00 94.31 133 LEU A C 1
ATOM 980 O O . LEU A 1 133 ? 21.103 5.483 -0.794 1.00 94.31 133 LEU A O 1
ATOM 984 N N . ILE A 1 134 ? 21.721 3.347 -0.656 1.00 93.62 134 ILE A N 1
ATOM 985 C CA . ILE A 1 134 ? 22.929 3.526 -1.479 1.00 93.62 134 ILE A CA 1
ATOM 986 C C . ILE A 1 134 ? 22.621 3.834 -2.953 1.00 93.62 134 ILE A C 1
ATOM 988 O O . ILE A 1 134 ? 23.471 4.388 -3.648 1.00 93.62 134 ILE A O 1
ATOM 992 N N . ALA A 1 135 ? 21.441 3.440 -3.436 1.00 89.81 135 ALA A N 1
ATOM 993 C CA . ALA A 1 135 ? 21.018 3.571 -4.828 1.00 89.81 135 ALA A CA 1
ATOM 994 C C . ALA A 1 135 ? 19.951 4.662 -5.020 1.00 89.81 135 ALA A C 1
ATOM 996 O O . ALA A 1 135 ? 19.923 5.296 -6.073 1.00 89.81 135 ALA A O 1
ATOM 997 N N . ALA A 1 136 ? 19.105 4.886 -4.012 1.00 83.50 136 ALA A N 1
ATOM 998 C CA . ALA A 1 136 ? 18.049 5.897 -3.990 1.00 83.50 136 ALA A CA 1
ATOM 999 C C . ALA A 1 136 ? 18.035 6.601 -2.611 1.00 83.50 136 ALA A C 1
ATOM 1001 O O . ALA A 1 136 ? 17.240 6.215 -1.751 1.00 83.50 136 ALA A O 1
ATOM 1002 N N . PRO A 1 137 ? 18.969 7.546 -2.372 1.00 59.66 137 PRO A N 1
ATOM 1003 C CA . PRO A 1 137 ? 19.150 8.219 -1.082 1.00 59.66 137 PRO A CA 1
ATOM 1004 C C . PRO A 1 137 ? 18.063 9.247 -0.749 1.00 59.66 137 PRO A C 1
ATOM 1006 O O . PRO A 1 137 ? 17.470 9.826 -1.688 1.00 59.66 137 PRO A O 1
#

Radius of gyration: 14.77 Å; chains: 1; bounding box: 41×33×36 Å

Organism: NCBI:txid417203

Secondary structure (DSSP, 8-state):
-----GGGS-S-----GGGGTT--HHHHHHHHHHHHHHHHHHHT-TT--HHHHHHHHHHHHHHHHHHHHHHH-TT-HHHHHHHHHHHHHHHHHHHHH---HHHHHHHHHHHHH---HHHHHHHHHHHHHHHHTTT--

pLDDT: mean 97.39, std 5.25, range [56.19, 98.94]

Foldseek 3Di:
DDDDDPVPDDPDDDQDLVVQLPPALVRLLLVLLVLLQLLVFLCLFPQHDPQLVVLSVQLNVLSVPQSVVCSVHSNPSVSSVSSSSSSVSSVVRCSRRPGDDQQVVLCVCCVPVVDDRSVSSNVCVVVVVVVCVVPVD

InterPro domains:
  IPR018211 Alcohol dehydrogenase, iron-type, conserved site [PS00060] (100-120)
  IPR018211 Alcohol dehydrogenase, iron-type, conserved site [PS00913] (13-41)
  IPR039697 Iron-type alcohol dehydrogenase-like [PTHR11496] (2-133)
  IPR056798 Fe-containing alcohol dehydrogenase-like, C-terminal [PF25137] (28-134)